Protein AF-D0EJ86-F1 (afdb_monomer)

Secondary structure (DSSP, 8-state):
--TT---EEEEEETTEEEEEEE-TT-TTTTT---HHHHTGGGTT--TT---S-EEEEETTEE-TTSEEEE--HHHHHHHHHHHHHHHHHHH-GGG------TTS-TTT-

InterPro domains:
  IPR006656 Molybdopterin oxidoreductase [PF00384] (49-105)
  IPR006963 Molybdopterin oxidoreductase, 4Fe-4S domain [PF04879] (1-46)
  IPR006963 Molybdopterin oxidoreductase, 4Fe-4S domain [PS51669] (1-48)

Foldseek 3Di:
DDPLPFAKDFDDDPNAGPFIWGDCPGPSANTDDDPVRRCPRCPCPPPPPDDADWAFDDPRDGDPPGDTDGDHPVVVVVVVVVVVVVCCVPPNDVSDDDDDDPPDDPVVD

Structure (mmCIF, N/CA/C/O backbone):
data_AF-D0EJ86-F1
#
_entry.id   AF-D0EJ86-F1
#
loop_
_atom_site.group_PDB
_atom_site.id
_atom_site.type_symbol
_atom_site.label_atom_id
_atom_site.label_alt_id
_atom_site.label_comp_id
_atom_site.label_asym_id
_atom_site.label_entity_id
_atom_site.label_seq_id
_atom_site.pdbx_PDB_ins_code
_atom_site.Cartn_x
_atom_site.Cartn_y
_atom_site.Cartn_z
_atom_site.occupancy
_atom_site.B_iso_or_equiv
_atom_site.auth_seq_id
_atom_site.auth_comp_id
_atom_site.auth_asym_id
_atom_site.auth_atom_id
_atom_site.pdbx_PDB_model_num
ATOM 1 N N . PHE A 1 1 ? 10.754 4.914 -5.410 1.00 95.06 1 PHE A N 1
ATOM 2 C CA . PHE A 1 1 ? 11.046 5.403 -6.780 1.00 95.06 1 PHE A CA 1
ATOM 3 C C . PHE A 1 1 ? 11.041 6.924 -6.751 1.00 95.06 1 PHE A C 1
ATOM 5 O O . PHE A 1 1 ? 11.354 7.445 -5.690 1.00 95.06 1 PHE A O 1
ATOM 12 N N . CYS A 1 2 ? 10.801 7.650 -7.840 1.00 98.00 2 CYS A N 1
ATOM 13 C CA . CYS A 1 2 ? 10.853 9.116 -7.821 1.00 98.00 2 CYS A CA 1
ATOM 14 C C . CYS A 1 2 ? 9.770 9.732 -8.709 1.00 98.00 2 CYS A C 1
ATOM 16 O O . CYS A 1 2 ? 9.177 9.037 -9.530 1.00 98.00 2 CYS A O 1
ATOM 18 N N . GLY A 1 3 ? 9.558 11.042 -8.559 1.00 98.31 3 GLY A N 1
ATOM 19 C CA . GLY A 1 3 ? 8.577 11.821 -9.323 1.00 98.31 3 GLY A CA 1
ATOM 20 C C . GLY A 1 3 ? 8.932 12.064 -10.793 1.00 98.31 3 GLY A C 1
ATOM 21 O O . GLY A 1 3 ? 8.231 12.810 -11.455 1.00 98.31 3 GLY A O 1
ATOM 22 N N . THR A 1 4 ? 10.005 11.456 -11.314 1.00 98.56 4 THR A N 1
ATOM 23 C CA . THR A 1 4 ? 10.361 11.549 -12.741 1.00 98.56 4 THR A CA 1
ATOM 24 C C . THR A 1 4 ? 9.296 10.912 -13.632 1.00 98.56 4 THR A C 1
ATOM 26 O O . THR A 1 4 ? 9.065 11.402 -14.726 1.00 98.56 4 THR A O 1
ATOM 29 N N . GLY A 1 5 ? 8.650 9.833 -13.171 1.00 98.31 5 GLY A N 1
ATOM 30 C CA . GLY A 1 5 ? 7.576 9.184 -13.929 1.00 98.31 5 GLY A CA 1
ATOM 31 C C . GLY A 1 5 ? 8.055 8.391 -15.149 1.00 98.31 5 GLY A C 1
ATOM 32 O O . GLY A 1 5 ? 7.427 8.458 -16.199 1.00 98.31 5 GLY A O 1
ATOM 33 N N . CYS A 1 6 ? 9.164 7.648 -15.037 1.00 98.69 6 CYS A N 1
ATOM 34 C CA . CYS A 1 6 ? 9.616 6.756 -16.110 1.00 98.69 6 CYS A CA 1
ATOM 35 C C . CYS A 1 6 ? 8.519 5.744 -16.481 1.00 98.69 6 CYS A C 1
ATOM 37 O O . CYS A 1 6 ? 8.017 5.037 -15.604 1.00 98.69 6 CYS A O 1
ATOM 39 N N . GLY A 1 7 ? 8.205 5.631 -17.772 1.00 98.69 7 GLY A N 1
ATOM 40 C CA . GLY A 1 7 ? 7.325 4.585 -18.284 1.00 98.69 7 GLY A CA 1
ATOM 41 C C . GLY A 1 7 ? 8.016 3.223 -18.248 1.00 98.69 7 GLY A C 1
ATOM 42 O O . GLY A 1 7 ? 9.221 3.108 -18.511 1.00 98.69 7 GLY A O 1
ATOM 43 N N . VAL A 1 8 ? 7.259 2.182 -17.900 1.00 98.62 8 VAL A N 1
ATOM 44 C CA . VAL A 1 8 ? 7.766 0.814 -17.746 1.00 98.62 8 VAL A CA 1
ATOM 45 C C . VAL A 1 8 ? 6.824 -0.203 -18.376 1.00 98.62 8 VAL A C 1
ATOM 47 O O . VAL A 1 8 ? 5.607 -0.117 -18.239 1.00 98.62 8 VAL A O 1
ATOM 50 N N . MET A 1 9 ? 7.412 -1.213 -19.007 1.00 98.50 9 MET A N 1
ATOM 51 C CA . MET A 1 9 ? 6.718 -2.415 -19.452 1.00 98.50 9 MET A CA 1
ATOM 52 C C . MET A 1 9 ? 6.795 -3.465 -18.346 1.00 98.50 9 MET A C 1
ATOM 54 O O . MET A 1 9 ? 7.883 -3.759 -17.838 1.00 98.50 9 MET A O 1
ATOM 58 N N . VAL A 1 10 ? 5.649 -4.042 -17.981 1.00 98.62 10 VAL A N 1
ATOM 59 C CA . VAL A 1 10 ? 5.536 -5.027 -16.897 1.00 98.62 10 VAL A CA 1
ATOM 60 C C . VAL A 1 10 ? 5.175 -6.390 -17.479 1.00 98.62 10 VAL A C 1
ATOM 62 O O . VAL A 1 10 ? 4.098 -6.575 -18.037 1.00 98.62 10 VAL A O 1
ATOM 65 N N . GLY A 1 11 ? 6.091 -7.351 -17.355 1.00 98.50 11 GLY A N 1
ATOM 66 C CA . GLY A 1 11 ? 5.898 -8.723 -17.811 1.00 98.50 11 GLY A CA 1
ATOM 67 C C . GLY A 1 11 ? 5.268 -9.579 -16.720 1.00 98.50 11 GLY A C 1
ATOM 68 O O . GLY A 1 11 ? 5.876 -9.781 -15.665 1.00 98.50 11 GLY A O 1
ATOM 69 N N . VAL A 1 12 ? 4.074 -10.105 -16.989 1.00 98.62 12 VAL A N 1
ATOM 70 C CA . VAL A 1 12 ? 3.323 -10.954 -16.058 1.00 98.62 12 VAL A CA 1
ATOM 71 C C . VAL A 1 12 ? 3.228 -12.374 -16.598 1.00 98.62 12 VAL A C 1
ATOM 73 O O . VAL A 1 12 ? 2.884 -12.585 -17.759 1.00 98.62 12 VAL A O 1
ATOM 76 N N . LYS A 1 13 ? 3.499 -13.354 -15.738 1.00 98.44 13 LYS A N 1
ATOM 77 C CA . LYS A 1 13 ? 3.275 -14.775 -16.006 1.00 98.44 13 LYS A CA 1
ATOM 78 C C . LYS A 1 13 ? 2.696 -15.417 -14.752 1.00 98.44 13 LYS A C 1
ATOM 80 O O . LYS A 1 13 ? 3.190 -15.159 -13.662 1.00 98.44 13 LYS A O 1
ATOM 85 N N . GLU A 1 14 ? 1.638 -16.215 -14.908 1.00 97.88 14 GLU A N 1
ATOM 86 C CA . GLU A 1 14 ? 1.007 -16.956 -13.797 1.00 97.88 14 GLU A CA 1
ATOM 87 C C . GLU A 1 14 ? 0.636 -16.052 -12.601 1.00 97.88 14 GLU A C 1
ATOM 89 O O . GLU A 1 14 ? 0.820 -16.399 -11.438 1.00 97.88 14 GLU A O 1
ATOM 94 N N . GLY A 1 15 ? 0.140 -14.842 -12.890 1.00 97.50 15 GLY A N 1
ATOM 95 C CA . GLY A 1 15 ? -0.253 -13.867 -11.866 1.00 97.50 15 GLY A CA 1
ATOM 96 C C . GLY A 1 15 ? 0.913 -13.192 -11.131 1.00 97.50 15 GLY A C 1
ATOM 97 O O . GLY A 1 15 ? 0.679 -12.451 -10.179 1.00 97.50 15 GLY A O 1
ATOM 98 N N . GLN A 1 16 ? 2.160 -13.409 -11.560 1.00 98.12 16 GLN A N 1
ATOM 99 C CA . GLN A 1 16 ? 3.348 -12.791 -10.973 1.00 98.12 16 GLN A CA 1
ATOM 100 C C . GLN A 1 16 ? 4.071 -11.882 -11.963 1.00 98.12 16 GLN A C 1
ATOM 102 O O . GLN A 1 16 ? 4.185 -12.185 -13.151 1.00 98.12 16 GLN A O 1
ATOM 107 N N . VAL A 1 17 ? 4.603 -10.772 -11.457 1.00 98.50 17 VAL A N 1
ATOM 108 C CA . VAL A 1 17 ? 5.516 -9.904 -12.196 1.00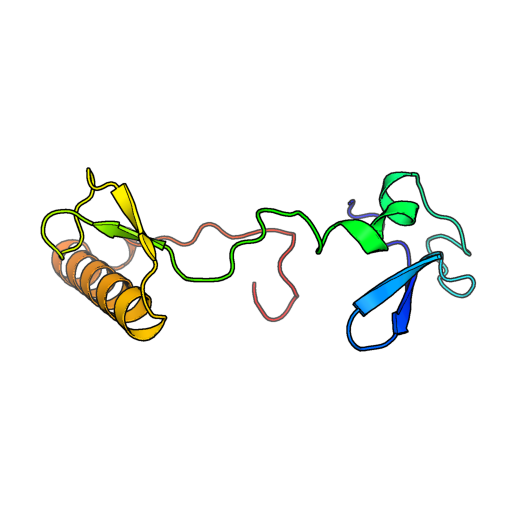 98.50 17 VAL A CA 1
ATOM 109 C C . VAL A 1 17 ? 6.879 -10.580 -12.227 1.00 98.50 17 VAL A C 1
ATOM 111 O O . VAL A 1 17 ? 7.597 -10.602 -11.231 1.00 98.50 17 VAL A O 1
ATOM 114 N N . VAL A 1 18 ? 7.240 -11.123 -13.385 1.00 98.12 18 VAL A N 1
ATOM 115 C CA . VAL A 1 18 ? 8.503 -11.853 -13.576 1.00 98.12 18 VAL A CA 1
ATOM 116 C C . VAL A 1 18 ? 9.594 -10.977 -14.190 1.00 98.12 18 VAL A C 1
ATOM 118 O O . VAL A 1 18 ? 10.777 -11.274 -14.043 1.00 98.12 18 VAL A O 1
ATOM 121 N N . ALA A 1 19 ? 9.220 -9.878 -14.851 1.00 98.06 19 ALA A N 1
ATOM 122 C CA . ALA A 1 19 ? 10.161 -8.966 -15.490 1.00 98.06 19 ALA A CA 1
ATOM 123 C C . ALA A 1 19 ? 9.620 -7.536 -15.567 1.00 98.06 19 ALA A C 1
ATOM 125 O O . ALA A 1 19 ? 8.413 -7.307 -15.647 1.00 98.06 19 ALA A O 1
ATOM 126 N N . THR A 1 20 ? 10.540 -6.574 -15.605 1.00 98.44 20 THR A N 1
ATOM 127 C CA . THR A 1 20 ? 10.250 -5.167 -15.891 1.00 98.44 20 THR A CA 1
ATOM 128 C C . THR A 1 20 ? 11.328 -4.593 -16.793 1.00 98.44 20 THR A C 1
ATOM 130 O O . THR A 1 20 ? 12.512 -4.850 -16.577 1.00 98.44 20 THR A O 1
ATOM 133 N N . HIS A 1 21 ? 10.928 -3.787 -17.767 1.00 98.06 21 HIS A N 1
ATOM 134 C CA . HIS A 1 21 ? 11.830 -3.092 -18.682 1.00 98.06 21 HIS A CA 1
ATOM 135 C C . HIS A 1 21 ? 11.395 -1.629 -18.820 1.00 98.06 21 HIS A C 1
ATOM 137 O O . HIS A 1 21 ? 10.221 -1.319 -18.618 1.00 98.06 21 HIS A O 1
ATOM 143 N N . GLY A 1 22 ? 12.320 -0.717 -19.132 1.00 98.44 22 GLY A N 1
ATOM 144 C CA . GLY A 1 22 ? 11.939 0.662 -19.450 1.00 98.44 22 GLY A CA 1
ATOM 145 C C . GLY A 1 22 ? 11.109 0.689 -20.733 1.00 98.44 22 GLY A C 1
ATOM 146 O O . GLY A 1 22 ? 11.437 0.009 -21.702 1.00 98.44 22 GLY A O 1
ATOM 147 N N . ASP A 1 23 ? 10.010 1.428 -20.759 1.00 98.62 23 ASP A N 1
ATOM 148 C CA . ASP A 1 23 ? 9.209 1.521 -21.977 1.00 98.62 23 ASP A CA 1
ATOM 149 C C . ASP A 1 23 ? 9.958 2.337 -23.043 1.00 98.62 23 ASP A C 1
ATOM 151 O O . ASP A 1 23 ? 10.322 3.492 -22.815 1.00 98.62 23 ASP A O 1
ATOM 155 N N . MET A 1 24 ? 10.213 1.722 -24.202 1.00 97.94 24 MET A N 1
ATOM 156 C CA . MET A 1 24 ? 10.892 2.365 -25.332 1.00 97.94 24 MET A CA 1
ATOM 157 C C . MET A 1 24 ? 10.053 3.485 -25.956 1.00 97.94 24 MET A C 1
ATOM 159 O O . MET A 1 24 ? 10.622 4.394 -26.555 1.00 97.94 24 MET A O 1
ATOM 163 N N . GLN A 1 25 ? 8.726 3.431 -25.813 1.00 98.38 25 GLN A N 1
ATOM 164 C CA . GLN A 1 25 ? 7.803 4.440 -26.336 1.00 98.38 25 GLN A CA 1
ATOM 165 C C . GLN A 1 25 ? 7.561 5.588 -25.350 1.00 98.38 25 GLN A C 1
ATOM 167 O O . GLN A 1 25 ? 7.050 6.635 -25.746 1.00 98.38 25 GLN A O 1
ATOM 172 N N . ALA A 1 26 ? 7.940 5.431 -24.078 1.00 98.50 26 ALA A N 1
ATOM 173 C CA . ALA A 1 26 ? 7.754 6.477 -23.084 1.00 98.50 26 ALA A CA 1
ATOM 174 C C . ALA A 1 26 ? 8.717 7.647 -23.326 1.00 98.50 26 ALA A C 1
ATOM 176 O O . ALA A 1 26 ? 9.937 7.501 -23.243 1.00 98.50 26 ALA A O 1
ATOM 177 N N . GLU A 1 27 ? 8.164 8.836 -23.566 1.00 98.44 27 GLU A N 1
ATOM 178 C CA . GLU A 1 27 ? 8.943 10.040 -23.881 1.00 98.44 27 GLU A CA 1
ATOM 179 C C . GLU A 1 27 ? 9.908 10.440 -22.754 1.00 98.44 27 GLU A C 1
ATOM 181 O O . GLU A 1 27 ? 11.026 10.885 -23.024 1.00 98.44 27 GLU A O 1
ATOM 186 N N . VAL A 1 28 ? 9.494 10.223 -21.500 1.00 98.62 28 VAL A N 1
ATOM 187 C CA . VAL A 1 28 ? 10.232 10.604 -20.286 1.00 98.62 28 VAL A CA 1
ATOM 188 C C . VAL A 1 28 ? 11.610 9.950 -20.211 1.00 98.62 28 VAL A C 1
ATOM 190 O O . VAL A 1 28 ? 12.594 10.603 -19.868 1.00 98.62 28 VAL A O 1
ATOM 193 N N . ASN A 1 29 ? 11.687 8.649 -20.483 1.0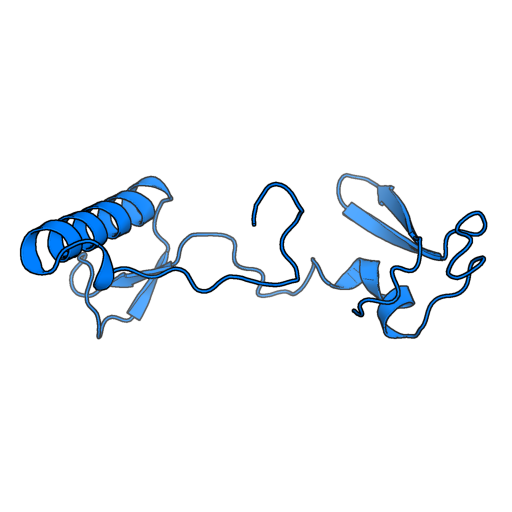0 98.44 29 ASN A N 1
ATOM 194 C CA . ASN A 1 29 ? 12.882 7.846 -20.227 1.00 98.44 29 ASN A CA 1
ATOM 195 C C . ASN A 1 29 ? 13.399 7.090 -21.451 1.00 98.44 29 ASN A C 1
ATOM 197 O O . ASN A 1 29 ? 14.515 6.574 -21.393 1.00 98.44 29 ASN A O 1
ATOM 201 N N . ARG A 1 30 ? 12.626 7.030 -22.544 1.00 98.00 30 ARG A N 1
ATOM 202 C CA . ARG A 1 30 ? 13.019 6.465 -23.845 1.00 98.00 30 ARG A CA 1
ATOM 203 C C . ARG A 1 30 ? 13.692 5.092 -23.718 1.00 98.00 30 ARG A C 1
ATOM 205 O O . ARG A 1 30 ? 14.760 4.854 -24.274 1.00 98.00 30 ARG A O 1
ATOM 212 N N . GLY A 1 31 ? 13.095 4.203 -22.923 1.00 98.12 31 GLY A N 1
ATOM 213 C CA . GLY A 1 31 ? 13.582 2.841 -22.681 1.00 98.12 31 GLY A CA 1
ATOM 214 C C . GLY A 1 31 ? 14.568 2.672 -21.522 1.00 98.12 31 GLY A C 1
ATOM 215 O O . GLY A 1 31 ? 14.833 1.540 -21.120 1.00 98.12 31 GLY A O 1
ATOM 216 N N . LEU A 1 32 ? 15.088 3.750 -20.931 1.00 98.50 32 LEU A N 1
ATOM 217 C CA . LEU A 1 32 ? 16.059 3.655 -19.839 1.00 98.50 32 LEU A CA 1
ATOM 218 C C . LEU A 1 32 ? 15.393 3.543 -18.467 1.00 98.50 32 LEU A C 1
ATOM 220 O O . LEU A 1 32 ? 14.341 4.119 -18.197 1.00 98.50 32 LEU A O 1
ATOM 224 N N . ASN A 1 33 ? 16.066 2.844 -17.557 1.00 98.69 33 ASN A N 1
ATOM 225 C CA . ASN A 1 33 ? 15.746 2.824 -16.136 1.00 98.69 33 ASN A CA 1
ATOM 226 C C . ASN A 1 33 ? 17.017 3.025 -15.302 1.00 98.69 33 ASN A C 1
ATOM 228 O O . ASN A 1 33 ? 18.130 2.764 -15.751 1.00 98.69 33 ASN A O 1
ATOM 232 N N . CYS A 1 34 ? 16.852 3.484 -14.060 1.00 98.50 34 CYS A N 1
ATOM 233 C CA . CYS A 1 34 ? 17.929 3.450 -13.067 1.00 98.50 34 CYS A CA 1
ATOM 234 C C . CYS A 1 34 ? 17.926 2.111 -12.311 1.00 98.50 34 CYS A C 1
ATOM 236 O O . CYS A 1 34 ? 16.992 1.320 -12.445 1.00 98.50 34 CYS A O 1
ATOM 238 N N . ILE A 1 35 ? 18.919 1.884 -11.442 1.00 98.50 35 ILE A N 1
ATOM 239 C CA . ILE A 1 35 ? 19.043 0.637 -10.666 1.00 98.50 35 ILE A CA 1
ATOM 240 C C . ILE A 1 35 ? 17.765 0.263 -9.904 1.00 98.50 35 ILE A C 1
ATOM 242 O O . ILE A 1 35 ? 17.367 -0.895 -9.893 1.00 98.50 35 ILE A O 1
ATOM 246 N N . LYS A 1 36 ? 17.062 1.254 -9.339 1.00 98.56 36 LYS A N 1
ATOM 247 C CA . LYS A 1 36 ? 15.779 1.027 -8.662 1.00 98.56 36 LYS A CA 1
ATOM 248 C C . LYS A 1 36 ? 14.744 0.476 -9.651 1.00 98.56 36 LYS A C 1
ATOM 250 O O . LYS A 1 36 ? 14.074 -0.499 -9.339 1.00 98.56 36 LYS A O 1
ATOM 255 N N . GLY A 1 37 ? 14.645 1.094 -10.837 1.00 98.38 37 GLY A N 1
ATOM 256 C CA . GLY A 1 37 ? 13.725 0.741 -11.934 1.00 98.38 37 GLY A CA 1
ATOM 257 C C . GLY A 1 37 ? 13.874 -0.705 -12.384 1.00 98.38 37 GLY A C 1
ATOM 258 O O . GLY A 1 37 ? 12.892 -1.432 -12.473 1.00 98.38 37 GLY A O 1
ATOM 259 N N . TYR A 1 38 ? 15.115 -1.143 -12.586 1.00 98.38 38 TYR A N 1
ATOM 260 C CA . TYR A 1 38 ? 15.401 -2.507 -13.030 1.00 98.38 38 TYR A CA 1
ATOM 261 C C . TYR A 1 38 ? 15.016 -3.593 -12.016 1.00 98.38 38 TYR A C 1
ATOM 263 O O . TYR A 1 38 ? 14.819 -4.738 -12.409 1.00 98.38 38 TYR A O 1
ATOM 271 N N . PHE A 1 39 ? 14.861 -3.250 -10.733 1.00 98.44 39 PHE A N 1
ATOM 272 C CA . PHE A 1 39 ? 14.437 -4.186 -9.686 1.00 98.44 39 PHE A CA 1
ATOM 273 C C . PHE A 1 39 ? 12.960 -4.049 -9.282 1.00 98.44 39 PHE A C 1
ATOM 275 O O . PHE A 1 39 ? 12.556 -4.612 -8.262 1.00 98.44 39 PHE A O 1
ATOM 282 N N . LEU A 1 40 ? 12.133 -3.360 -10.081 1.00 98.56 40 LEU A N 1
ATOM 283 C CA . LEU A 1 40 ? 10.687 -3.249 -9.843 1.00 98.56 40 LEU A CA 1
ATOM 284 C C . LEU A 1 40 ? 10.008 -4.614 -9.665 1.00 98.56 40 LEU A C 1
ATOM 286 O O . LEU A 1 40 ? 9.157 -4.751 -8.790 1.00 98.56 40 LEU A O 1
ATOM 290 N N . SER A 1 41 ? 10.424 -5.643 -10.410 1.00 98.38 41 SER A N 1
ATOM 291 C CA . SER A 1 41 ? 9.855 -6.995 -10.306 1.00 98.38 41 SER A CA 1
ATOM 292 C C . SER A 1 41 ? 10.015 -7.660 -8.934 1.00 98.38 41 SER A C 1
ATOM 294 O O . SER A 1 41 ? 9.388 -8.681 -8.690 1.00 98.38 41 SER A O 1
ATOM 296 N N . LYS A 1 42 ? 10.821 -7.110 -8.015 1.00 98.44 42 LYS A N 1
ATOM 297 C CA . LYS A 1 42 ? 11.087 -7.717 -6.698 1.00 98.44 42 LYS A CA 1
ATOM 298 C C . LYS A 1 42 ? 10.313 -7.086 -5.543 1.00 98.44 42 LYS A C 1
ATOM 300 O O . LYS A 1 42 ? 10.138 -7.730 -4.514 1.00 98.44 42 LYS A O 1
ATOM 305 N N . ILE A 1 43 ? 9.842 -5.845 -5.684 1.00 98.44 43 ILE A N 1
ATOM 306 C CA . ILE A 1 43 ? 9.382 -5.034 -4.538 1.00 98.44 43 ILE A CA 1
ATOM 307 C C . ILE A 1 43 ? 8.122 -5.583 -3.852 1.00 98.44 43 ILE A C 1
ATOM 309 O O . ILE A 1 43 ? 7.851 -5.251 -2.704 1.00 98.44 43 ILE A O 1
ATOM 313 N N . MET A 1 44 ? 7.345 -6.420 -4.544 1.00 98.25 44 MET A N 1
ATOM 314 C CA . MET A 1 44 ? 6.122 -7.013 -4.000 1.00 98.25 44 MET A CA 1
ATOM 315 C C . MET A 1 44 ? 6.358 -8.345 -3.279 1.00 98.25 44 MET A C 1
ATOM 317 O O . MET A 1 44 ? 5.449 -8.814 -2.599 1.00 98.25 44 MET A O 1
ATOM 321 N N . TYR A 1 45 ? 7.548 -8.938 -3.404 1.00 98.12 45 TYR A N 1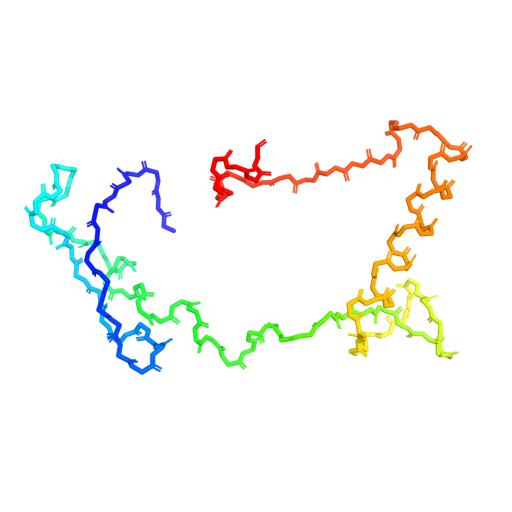
ATOM 322 C CA . TYR A 1 45 ? 7.821 -10.330 -3.029 1.00 98.12 45 TYR A CA 1
ATOM 323 C C . TYR A 1 45 ? 8.779 -10.471 -1.838 1.00 98.12 45 TYR A C 1
ATOM 325 O O . TYR A 1 45 ? 9.457 -11.488 -1.702 1.00 98.12 45 TYR A O 1
ATOM 333 N N . GLY A 1 46 ? 8.840 -9.460 -0.966 1.00 98.25 46 GLY A N 1
ATOM 334 C CA . GLY A 1 46 ? 9.494 -9.590 0.339 1.00 98.25 46 GLY A CA 1
ATOM 335 C C . GLY A 1 46 ? 8.868 -10.722 1.164 1.00 98.25 46 GLY A C 1
ATOM 336 O O . GLY A 1 46 ? 7.652 -10.926 1.125 1.00 98.25 46 GLY A O 1
ATOM 337 N N . ALA A 1 47 ? 9.699 -11.473 1.892 1.00 98.19 47 ALA A N 1
ATOM 338 C CA . ALA A 1 47 ? 9.273 -12.661 2.642 1.00 98.19 47 ALA A CA 1
ATOM 339 C C . ALA A 1 47 ? 8.263 -12.348 3.764 1.00 98.19 47 ALA A C 1
ATOM 341 O O . ALA A 1 47 ? 7.465 -13.201 4.146 1.00 98.19 47 ALA A O 1
ATOM 342 N N . ASP A 1 48 ? 8.282 -11.116 4.255 1.00 98.00 48 ASP A N 1
ATOM 343 C CA . ASP A 1 48 ? 7.522 -10.577 5.379 1.00 98.00 48 ASP A CA 1
ATOM 344 C C . ASP A 1 48 ? 6.330 -9.707 4.949 1.00 98.00 48 ASP A C 1
ATOM 346 O O . ASP A 1 48 ? 5.770 -8.969 5.761 1.00 98.00 48 ASP A O 1
ATOM 350 N N . ARG A 1 49 ? 5.902 -9.793 3.679 1.00 98.31 49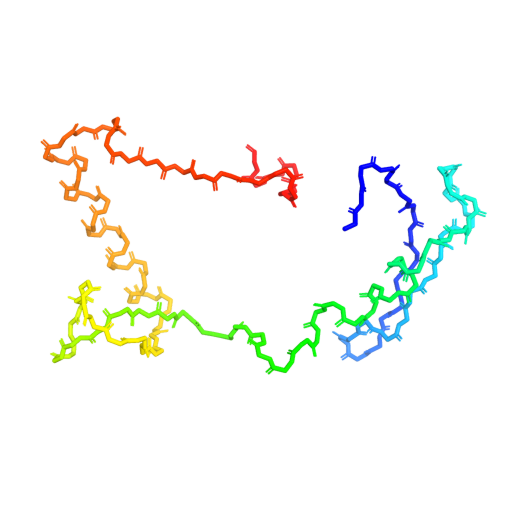 ARG A N 1
ATOM 351 C CA . ARG A 1 49 ? 4.701 -9.094 3.200 1.00 98.31 49 ARG A CA 1
ATOM 352 C C . ARG A 1 49 ? 3.520 -9.395 4.125 1.00 98.31 49 ARG A C 1
ATOM 354 O O . ARG A 1 49 ? 3.158 -10.557 4.304 1.00 98.31 49 ARG A O 1
ATOM 361 N N . LEU A 1 50 ? 2.890 -8.349 4.657 1.00 98.25 50 LEU A N 1
ATOM 362 C CA . LEU A 1 50 ? 1.692 -8.475 5.486 1.00 98.25 50 LEU A CA 1
ATOM 363 C C . LEU A 1 50 ? 0.561 -9.135 4.682 1.00 98.25 50 LEU A C 1
ATOM 365 O O . LEU A 1 50 ? 0.247 -8.703 3.573 1.00 98.25 50 LEU A O 1
ATOM 369 N N . LYS A 1 51 ? -0.035 -10.196 5.241 1.00 97.81 51 LYS A N 1
ATOM 370 C CA . LYS A 1 51 ? -1.104 -10.988 4.595 1.00 97.81 51 LYS A CA 1
ATOM 371 C C . LYS A 1 51 ? -2.443 -10.930 5.325 1.00 97.81 51 LYS A C 1
ATOM 373 O O . LYS A 1 51 ? -3.449 -11.338 4.762 1.00 97.81 51 LYS A O 1
ATOM 378 N N . THR A 1 52 ? -2.450 -10.453 6.566 1.00 98.19 52 THR A N 1
ATOM 379 C CA . THR A 1 52 ? -3.635 -10.396 7.424 1.00 98.19 52 THR A CA 1
ATOM 380 C C . THR A 1 52 ? -3.589 -9.126 8.271 1.00 98.19 52 THR A C 1
ATOM 382 O O . THR A 1 52 ? -2.485 -8.667 8.591 1.00 98.19 52 THR A O 1
ATOM 385 N N . PRO A 1 53 ? -4.743 -8.551 8.643 1.00 98.62 53 PRO A N 1
ATOM 386 C CA . PRO A 1 53 ? -4.798 -7.510 9.659 1.00 98.62 53 PRO A CA 1
ATOM 387 C C . PRO A 1 53 ? -4.145 -7.976 10.965 1.00 98.62 53 PRO A C 1
ATOM 389 O O . PRO A 1 53 ? -4.308 -9.128 11.371 1.00 98.62 53 PRO A O 1
ATOM 392 N N . LEU A 1 54 ? -3.410 -7.075 11.615 1.00 98.56 54 LEU A N 1
ATOM 393 C CA . LEU A 1 54 ? -2.779 -7.309 12.911 1.00 98.56 54 LEU A CA 1
ATOM 394 C C . LEU A 1 54 ? -3.348 -6.318 13.924 1.00 98.56 54 LEU A C 1
ATOM 396 O O . LEU A 1 54 ? -3.276 -5.105 13.716 1.00 98.56 54 LEU A O 1
ATOM 400 N N . LEU A 1 55 ? -3.878 -6.827 15.032 1.00 98.62 55 LEU A N 1
ATOM 401 C CA . LEU A 1 55 ? -4.444 -6.029 16.115 1.00 98.62 55 LEU A CA 1
ATOM 402 C C . LEU A 1 55 ? -3.648 -6.271 17.395 1.00 98.62 55 LEU A C 1
ATOM 404 O O . LEU A 1 55 ? -3.265 -7.400 17.684 1.00 98.62 55 LEU A O 1
ATOM 408 N N . ARG A 1 56 ? -3.400 -5.218 18.181 1.00 98.62 56 ARG A N 1
ATOM 409 C CA . ARG A 1 56 ? -2.804 -5.393 19.511 1.00 98.62 56 ARG A CA 1
ATOM 410 C C . ARG A 1 56 ? -3.844 -5.946 20.472 1.00 98.62 56 ARG A C 1
ATOM 412 O O . ARG A 1 56 ? -4.850 -5.273 20.717 1.00 98.62 56 ARG A O 1
ATOM 419 N N . LYS A 1 57 ? -3.597 -7.134 21.019 1.00 98.12 57 LYS A N 1
ATOM 420 C CA . LYS A 1 57 ? -4.532 -7.825 21.908 1.00 98.12 57 LYS A CA 1
ATOM 421 C C . LYS A 1 57 ? -3.881 -8.230 23.228 1.00 98.12 57 LYS A C 1
ATOM 423 O O . LYS A 1 57 ? -2.673 -8.436 23.335 1.00 98.12 57 LYS A O 1
ATOM 428 N N . ARG A 1 58 ? -4.713 -8.281 24.266 1.00 97.81 58 ARG A N 1
ATOM 429 C CA . ARG A 1 58 ? -4.423 -8.905 25.560 1.00 97.81 58 ARG A CA 1
ATOM 430 C C . ARG A 1 58 ? -5.727 -9.490 26.082 1.00 97.81 58 ARG A C 1
ATOM 432 O O . ARG A 1 58 ? -6.748 -8.808 26.073 1.00 97.81 58 ARG A O 1
ATOM 439 N N . ASN A 1 59 ? -5.705 -10.743 26.533 1.00 95.69 59 ASN A N 1
ATOM 440 C CA . ASN A 1 59 ? -6.896 -11.451 27.025 1.00 95.69 59 ASN A CA 1
ATOM 441 C C . ASN A 1 59 ? -8.063 -11.461 26.013 1.00 95.69 59 ASN A C 1
ATOM 443 O O . ASN A 1 59 ? -9.222 -11.319 26.392 1.00 95.69 59 ASN A O 1
ATOM 447 N N . GLY A 1 60 ? -7.757 -11.591 24.716 1.00 94.06 60 GLY A N 1
ATOM 448 C CA . GLY A 1 60 ? -8.760 -11.699 23.651 1.00 94.06 60 GLY A CA 1
ATOM 449 C C . GLY A 1 60 ? -9.405 -10.383 23.201 1.00 94.06 60 GLY A C 1
ATOM 450 O O . GLY A 1 60 ? -10.172 -10.406 22.243 1.00 94.06 60 GLY A O 1
ATOM 451 N N . ALA A 1 61 ? -9.067 -9.245 23.814 1.00 95.50 61 AL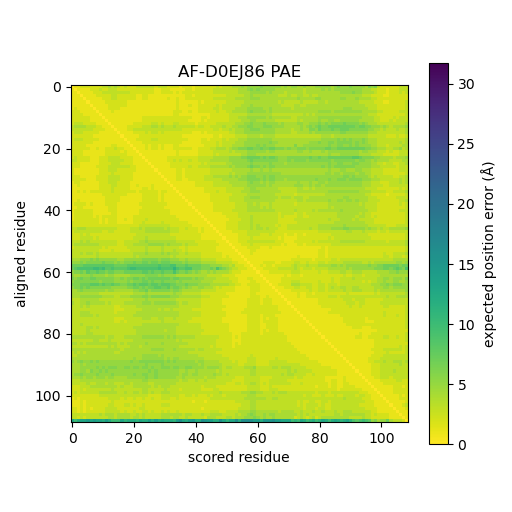A A N 1
ATOM 452 C CA . ALA A 1 61 ? -9.608 -7.930 23.469 1.00 95.50 61 ALA A CA 1
ATOM 453 C C . ALA A 1 61 ? -8.509 -6.953 23.027 1.00 95.50 61 ALA A C 1
ATOM 455 O O . ALA A 1 61 ? -7.330 -7.153 23.331 1.00 95.50 61 ALA A O 1
ATOM 456 N N . PHE A 1 62 ? -8.901 -5.882 22.328 1.00 97.56 62 PHE A N 1
ATOM 457 C CA . PHE A 1 62 ? -7.995 -4.790 21.974 1.00 97.56 62 PHE A CA 1
ATOM 458 C C . PHE A 1 62 ? -7.338 -4.201 23.229 1.00 97.56 62 PHE A C 1
ATOM 460 O O . PHE A 1 62 ? -8.018 -3.784 24.166 1.00 97.56 62 PHE A O 1
ATOM 467 N N . ALA A 1 63 ? -6.009 -4.127 23.224 1.00 97.56 63 ALA A N 1
ATOM 468 C CA . ALA A 1 63 ? -5.227 -3.537 24.301 1.00 97.56 63 ALA A CA 1
ATOM 469 C C . ALA A 1 63 ? -4.069 -2.735 23.712 1.00 97.56 63 ALA A C 1
ATOM 471 O O . ALA A 1 63 ? -3.296 -3.238 22.898 1.00 97.56 63 ALA A O 1
ATOM 472 N N . LYS A 1 64 ? -3.917 -1.473 24.126 1.00 96.75 64 LYS A N 1
ATOM 473 C CA . LYS A 1 64 ? -2.879 -0.589 23.568 1.00 96.75 64 LYS A CA 1
ATOM 474 C C . LYS A 1 64 ? -1.462 -1.105 23.841 1.00 96.75 64 LYS A C 1
ATOM 476 O O . LYS A 1 64 ? -0.571 -0.892 23.022 1.00 96.75 64 LYS A O 1
ATOM 481 N N . ASP A 1 65 ? -1.292 -1.784 24.966 1.00 97.00 65 ASP A N 1
ATOM 482 C CA . ASP A 1 65 ? -0.077 -2.432 25.453 1.00 97.00 65 ASP A CA 1
ATOM 483 C C . ASP A 1 65 ? -0.081 -3.958 25.220 1.00 97.00 65 ASP A C 1
ATOM 485 O O . ASP A 1 65 ? 0.679 -4.693 25.849 1.00 97.00 65 ASP A O 1
ATOM 489 N N . GLY A 1 66 ? -0.954 -4.442 24.333 1.00 97.62 66 GLY A N 1
ATOM 490 C CA . GLY A 1 66 ? -0.974 -5.825 23.867 1.00 97.62 66 GLY A CA 1
ATOM 491 C C . GLY A 1 66 ? 0.053 -6.118 22.770 1.00 97.62 66 GLY A C 1
ATOM 492 O O . GLY A 1 66 ? 0.658 -5.205 22.187 1.00 97.62 66 GLY A O 1
ATOM 493 N N . GLU A 1 67 ? 0.189 -7.404 22.459 1.00 98.19 67 GLU A N 1
ATOM 494 C CA . GLU A 1 67 ? 1.016 -7.921 21.364 1.00 98.19 67 GLU A CA 1
ATOM 495 C C . GLU A 1 67 ? 0.207 -8.017 20.070 1.00 98.19 67 GLU A C 1
ATOM 497 O O . GLU A 1 67 ? -1.023 -8.071 20.101 1.00 98.19 67 GLU A O 1
ATOM 502 N N . PHE A 1 68 ? 0.881 -8.000 18.918 1.00 98.44 68 PHE A N 1
ATOM 503 C CA . PHE A 1 68 ? 0.198 -8.149 17.635 1.00 98.44 68 PHE A CA 1
ATOM 504 C C . PHE A 1 68 ? -0.292 -9.580 17.434 1.00 98.44 68 PHE A C 1
ATOM 506 O O . PHE A 1 68 ? 0.498 -10.519 17.379 1.00 98.44 68 PHE A O 1
ATOM 513 N N . GLU A 1 69 ? -1.595 -9.710 17.228 1.00 98.25 69 GLU A N 1
ATOM 514 C CA . GLU A 1 69 ? -2.256 -10.958 16.882 1.00 98.25 69 GLU A CA 1
ATOM 515 C C . GLU A 1 69 ? -2.988 -10.801 15.537 1.00 98.25 69 GLU A C 1
ATOM 517 O O . GLU A 1 69 ? -3.522 -9.723 15.246 1.00 98.25 69 GLU A O 1
ATOM 522 N N . PRO A 1 70 ? -3.006 -11.843 14.686 1.00 98.25 70 PRO A N 1
ATOM 523 C CA . PRO A 1 70 ? -3.763 -11.823 13.442 1.00 98.25 70 PRO A CA 1
ATOM 524 C C . PRO A 1 70 ? -5.270 -11.825 13.721 1.00 98.25 70 PRO A C 1
ATOM 526 O O . PRO A 1 70 ? -5.755 -12.615 14.528 1.00 98.25 70 PRO A O 1
ATOM 529 N N . VAL A 1 71 ? -6.010 -10.965 13.022 1.00 98.50 71 VAL A N 1
ATOM 530 C CA . VAL A 1 71 ? -7.477 -10.865 13.119 1.00 98.50 71 VAL A CA 1
ATOM 531 C C . VAL A 1 71 ? -8.120 -10.836 11.733 1.00 98.50 71 VAL A C 1
ATOM 533 O O . VAL A 1 71 ? -7.436 -10.643 10.724 1.00 98.50 71 VAL A O 1
ATOM 536 N N . SER A 1 72 ? -9.439 -11.039 11.673 1.00 98.44 72 SER A N 1
ATOM 537 C CA . SER A 1 72 ? -10.201 -10.878 10.432 1.00 98.44 72 SER A CA 1
ATOM 538 C C . SER A 1 72 ? -10.322 -9.401 10.038 1.00 98.44 72 SER A C 1
ATOM 540 O O . SER A 1 72 ? -10.103 -8.494 10.843 1.00 98.44 72 SER A O 1
ATOM 542 N N . TRP A 1 73 ? -10.697 -9.152 8.782 1.00 98.62 73 TRP A N 1
ATOM 543 C CA . TRP A 1 73 ? -11.031 -7.799 8.332 1.00 98.62 73 TRP A CA 1
ATOM 544 C C . TRP A 1 73 ? -12.231 -7.213 9.080 1.00 98.62 73 TRP A C 1
ATOM 546 O O . TRP A 1 73 ? -12.186 -6.037 9.429 1.00 98.62 73 TRP A O 1
ATOM 556 N N . ASP A 1 74 ? -13.249 -8.026 9.377 1.00 98.69 74 ASP A N 1
ATOM 557 C CA . ASP A 1 74 ? -14.434 -7.582 10.121 1.00 98.69 74 ASP A CA 1
ATOM 558 C C . ASP A 1 74 ? -14.056 -7.111 11.532 1.00 98.69 74 ASP A C 1
ATOM 560 O O . ASP A 1 74 ? -14.377 -5.987 11.902 1.00 98.69 74 ASP A O 1
ATOM 564 N N . GLU A 1 75 ? -13.262 -7.892 12.277 1.00 98.31 75 GLU A N 1
ATOM 565 C CA . GLU A 1 75 ? -12.806 -7.498 13.620 1.00 98.31 75 GLU A CA 1
ATOM 566 C C . GLU A 1 75 ? -11.936 -6.230 13.573 1.00 98.31 75 GLU A C 1
ATOM 568 O O . GLU A 1 75 ? -12.075 -5.337 14.412 1.00 98.31 75 GLU A O 1
ATOM 573 N N . ALA A 1 76 ? -11.051 -6.116 12.575 1.00 98.56 76 ALA A N 1
ATOM 574 C CA . ALA A 1 76 ? -10.226 -4.925 12.401 1.00 98.56 76 ALA A CA 1
ATOM 575 C C . ALA A 1 76 ? -11.086 -3.669 12.173 1.00 98.56 76 ALA A C 1
ATOM 577 O O . ALA A 1 76 ? -10.857 -2.638 12.813 1.00 98.56 76 ALA A O 1
ATOM 578 N N . PHE A 1 77 ? -12.092 -3.755 11.297 1.00 98.75 77 PHE A N 1
ATOM 579 C CA . PHE A 1 77 ? -12.995 -2.640 11.026 1.00 98.75 77 PHE A CA 1
ATOM 580 C C . PHE A 1 77 ? -13.949 -2.344 12.184 1.00 98.75 77 PHE A C 1
ATOM 582 O O . PHE A 1 77 ? -14.204 -1.165 12.440 1.00 98.75 77 PHE A O 1
ATOM 589 N N . ASP A 1 78 ? -14.416 -3.352 12.919 1.00 98.56 78 ASP A N 1
ATOM 590 C CA . ASP A 1 78 ? -15.256 -3.169 14.105 1.00 98.56 78 ASP A CA 1
ATOM 591 C C . ASP A 1 78 ? -14.533 -2.322 15.158 1.00 98.56 78 ASP A C 1
ATOM 593 O O . ASP A 1 78 ? -15.062 -1.302 15.612 1.00 98.56 78 ASP A O 1
ATOM 597 N N . VAL A 1 79 ? -13.278 -2.661 15.471 1.00 98.38 79 VAL A N 1
ATOM 598 C CA . VAL A 1 79 ? -12.467 -1.899 16.434 1.00 98.38 79 VAL A CA 1
ATOM 599 C C . VAL A 1 79 ? -12.157 -0.493 15.912 1.00 98.38 79 VAL A C 1
ATOM 601 O O . VAL A 1 79 ? -12.245 0.479 16.667 1.00 98.38 79 VAL A O 1
ATOM 604 N N . MET A 1 80 ? -11.828 -0.338 14.623 1.00 98.62 80 MET A N 1
ATOM 605 C CA . MET A 1 80 ? -11.616 0.987 14.020 1.00 98.62 80 MET A CA 1
ATOM 606 C C . MET A 1 80 ? -12.868 1.865 14.128 1.00 98.62 80 MET A C 1
ATOM 608 O O . MET A 1 80 ? -12.777 3.028 14.529 1.00 98.62 80 MET A O 1
ATOM 612 N N . ALA A 1 81 ? -14.036 1.312 13.797 1.00 98.62 81 ALA A N 1
ATOM 613 C CA . ALA A 1 81 ? -15.308 2.017 13.838 1.00 98.62 81 ALA A CA 1
ATOM 614 C C . ALA A 1 81 ? -15.709 2.380 15.272 1.00 98.62 81 ALA A C 1
ATOM 616 O O . ALA A 1 81 ? -16.161 3.503 15.504 1.00 98.62 81 ALA A O 1
ATOM 617 N N . GLU A 1 82 ? -15.522 1.475 16.234 1.00 98.31 82 GLU A N 1
ATOM 618 C CA . GLU A 1 82 ? -15.766 1.733 17.654 1.00 98.31 82 GLU A CA 1
ATOM 619 C C . GLU A 1 82 ? -14.904 2.900 18.157 1.00 98.31 82 GLU A C 1
ATOM 621 O O . GLU A 1 82 ? -15.431 3.876 18.701 1.00 98.31 82 GLU A O 1
ATOM 626 N N . GLN A 1 83 ? -13.589 2.854 17.917 1.00 98.25 83 GLN A N 1
ATOM 627 C CA . GLN A 1 83 ? -12.666 3.897 18.369 1.00 98.25 83 GLN A CA 1
ATOM 628 C C . GLN A 1 83 ? -12.948 5.245 17.699 1.00 98.25 83 GLN A C 1
ATOM 630 O O . GLN A 1 83 ? -12.984 6.270 18.384 1.00 98.25 83 GLN A O 1
ATOM 635 N N . ALA A 1 84 ? -13.196 5.258 16.385 1.00 98.50 84 ALA A N 1
ATOM 636 C CA . ALA A 1 84 ? -13.530 6.480 15.663 1.00 98.50 84 ALA A CA 1
ATOM 637 C C . ALA A 1 84 ? -14.837 7.097 16.186 1.00 98.50 84 ALA A C 1
ATOM 639 O O . ALA A 1 84 ? -14.861 8.279 16.524 1.00 98.50 84 ALA A O 1
ATOM 640 N N . LYS A 1 85 ? -15.906 6.301 16.338 1.00 98.69 85 LYS A N 1
ATOM 641 C CA . LYS A 1 85 ? -17.195 6.770 16.879 1.00 98.69 85 LYS A CA 1
ATOM 642 C C . LYS A 1 85 ? -17.060 7.295 18.308 1.00 98.69 85 LYS A C 1
ATOM 644 O O . LYS A 1 85 ? -17.642 8.334 18.621 1.00 98.69 85 LYS A O 1
ATOM 649 N N . ARG A 1 86 ? -16.279 6.622 19.161 1.00 98.69 86 ARG A N 1
ATOM 650 C CA . ARG A 1 86 ? -16.002 7.069 20.534 1.00 98.69 86 ARG A CA 1
ATOM 651 C C . ARG A 1 86 ? -15.329 8.442 20.546 1.00 98.69 86 ARG A C 1
ATOM 653 O O . ARG A 1 86 ? -15.817 9.355 21.206 1.00 98.69 86 ARG A O 1
ATOM 660 N N . VAL A 1 87 ? -14.253 8.613 19.776 1.00 98.69 87 VAL A N 1
ATOM 661 C CA . VAL A 1 87 ? -13.515 9.885 19.703 1.00 98.69 87 VAL A CA 1
ATOM 662 C C . VAL A 1 87 ? -14.380 11.001 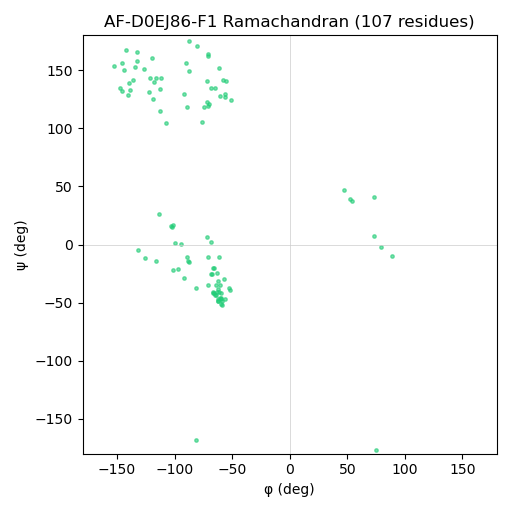19.116 1.00 98.69 87 VAL A C 1
ATOM 664 O O . VAL A 1 87 ? -14.406 12.097 19.673 1.00 98.69 87 VAL A O 1
ATOM 667 N N . LEU A 1 88 ? -15.134 10.721 18.049 1.00 98.62 88 LEU A N 1
ATOM 668 C CA . LEU A 1 88 ? -16.057 11.685 17.446 1.00 98.62 88 LEU A CA 1
ATOM 669 C C . LEU A 1 88 ? -17.120 12.158 18.443 1.00 98.62 88 LEU A C 1
ATOM 671 O O . LEU A 1 88 ? -17.401 13.352 18.508 1.00 98.62 88 LEU A O 1
ATOM 675 N N . LYS A 1 89 ? -17.675 11.243 19.246 1.00 98.62 89 LYS A N 1
ATOM 676 C CA . LYS A 1 89 ? -18.662 11.570 20.282 1.00 98.62 89 LYS A CA 1
ATOM 677 C C . LYS A 1 89 ? -18.069 12.422 21.409 1.00 98.62 89 LYS A C 1
ATOM 679 O O . LYS A 1 89 ? -18.739 13.326 21.892 1.00 98.62 89 LYS A O 1
ATOM 684 N N . GLU A 1 90 ? -16.846 12.124 21.847 1.00 98.69 90 GLU A N 1
ATOM 685 C CA . GLU A 1 90 ? -16.213 12.793 22.994 1.00 98.69 90 GLU A CA 1
ATOM 686 C C . GLU A 1 90 ? -15.578 14.145 22.645 1.00 98.69 90 GLU A C 1
ATOM 688 O O . GLU A 1 90 ? -15.577 15.056 23.470 1.00 98.69 90 GLU A O 1
ATOM 693 N N . LYS A 1 91 ? -14.976 14.265 21.456 1.00 98.62 91 LYS A N 1
ATOM 694 C CA . LYS A 1 91 ? -14.077 15.379 21.110 1.00 98.62 91 LYS A CA 1
ATOM 695 C C . LYS A 1 91 ? -14.377 16.029 19.760 1.00 98.62 91 LYS A C 1
ATOM 697 O O . LYS A 1 91 ? -13.750 17.029 19.419 1.00 98.62 91 LYS A O 1
ATOM 702 N N . GLY A 1 92 ? -15.330 15.494 18.999 1.00 98.12 92 GLY A N 1
ATOM 703 C CA . GLY A 1 92 ? -15.664 15.993 17.671 1.00 98.12 92 GLY A CA 1
ATOM 704 C C . GLY A 1 92 ? -14.637 15.619 16.589 1.00 98.12 92 GLY A C 1
ATOM 705 O O . GLY A 1 92 ? -13.678 14.885 16.839 1.00 98.12 92 GLY A O 1
ATOM 706 N N . PRO A 1 93 ? -14.839 16.107 15.352 1.00 98.06 93 PRO A N 1
ATOM 707 C CA . PRO A 1 93 ? -14.077 15.678 14.176 1.00 98.06 93 PRO A CA 1
ATOM 708 C C . PRO A 1 93 ? -12.606 16.102 14.187 1.00 98.06 93 PRO A C 1
ATOM 710 O O . PRO A 1 93 ? -11.781 15.425 13.587 1.00 98.06 93 PRO A O 1
ATOM 713 N N . THR A 1 94 ? -12.248 17.173 14.898 1.00 98.44 94 THR A N 1
ATOM 714 C CA . THR A 1 94 ? -10.862 17.672 14.969 1.00 98.44 94 THR A CA 1
ATOM 715 C C . THR A 1 94 ? -9.926 16.761 15.769 1.00 98.44 94 THR A C 1
ATOM 717 O O . THR A 1 94 ? -8.713 16.949 15.735 1.00 98.44 94 THR A O 1
ATOM 720 N N . ALA A 1 95 ? -10.471 15.770 16.481 1.00 98.31 95 ALA A N 1
ATOM 721 C CA . ALA A 1 95 ? -9.712 14.769 17.224 1.00 98.31 95 ALA A CA 1
ATOM 722 C C . ALA A 1 95 ? -9.454 13.471 16.433 1.00 98.31 95 ALA A C 1
ATOM 724 O O . ALA A 1 95 ? -8.830 12.550 16.964 1.00 98.31 95 ALA A O 1
ATOM 725 N N . VAL A 1 96 ? -9.922 13.388 15.183 1.00 98.31 96 VAL A N 1
ATOM 726 C CA . VAL A 1 96 ? -9.627 12.300 14.241 1.00 98.31 96 VAL A CA 1
ATOM 727 C C . VAL A 1 96 ? -8.772 12.863 13.110 1.00 98.31 96 VAL A C 1
ATOM 729 O O . VAL A 1 96 ? -8.956 14.001 12.687 1.00 98.31 96 VAL A O 1
ATOM 732 N N . GLY A 1 97 ? -7.827 12.073 12.611 1.00 97.69 97 GLY A N 1
ATOM 733 C CA . GLY A 1 97 ? -6.952 12.493 11.525 1.00 97.69 97 GLY A CA 1
ATOM 734 C C . GLY A 1 97 ? -6.589 11.339 10.608 1.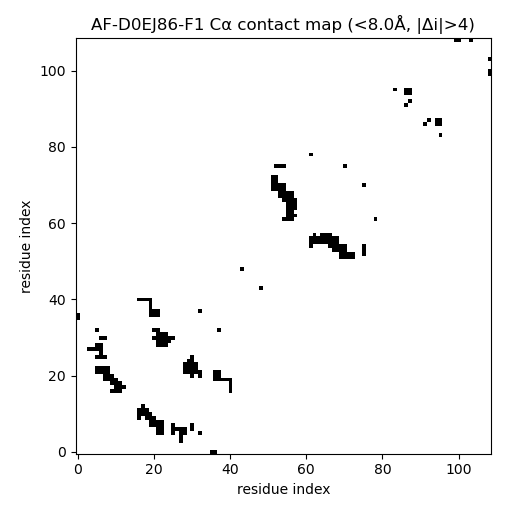00 97.69 97 GLY A C 1
ATOM 735 O O . GLY A 1 97 ? -6.594 10.177 11.011 1.00 97.69 97 GLY A O 1
ATOM 736 N N . MET A 1 98 ? -6.243 11.691 9.376 1.00 98.25 98 MET A N 1
ATOM 737 C CA . MET A 1 98 ? -5.670 10.793 8.383 1.00 98.25 98 MET A CA 1
ATOM 738 C C . MET A 1 98 ? -4.320 11.366 7.958 1.00 98.25 98 MET A C 1
ATOM 740 O O . MET A 1 98 ? -4.218 12.555 7.662 1.00 98.25 98 MET A O 1
ATOM 744 N N . PHE A 1 99 ? -3.283 10.532 7.941 1.00 98.00 99 PHE A N 1
ATOM 745 C CA . PHE A 1 99 ? -1.966 10.911 7.439 1.00 98.00 99 PHE A CA 1
ATOM 746 C C . PHE A 1 99 ? -1.743 10.219 6.098 1.00 98.00 99 PHE A C 1
ATOM 748 O O . PHE A 1 99 ? -1.565 9.002 6.051 1.00 98.00 99 PHE A O 1
ATOM 755 N N . GLY A 1 100 ? -1.850 10.989 5.015 1.00 96.81 100 GLY A N 1
ATOM 756 C CA . GLY A 1 100 ? -1.828 10.457 3.657 1.00 96.81 100 GLY A CA 1
ATOM 757 C C . GLY A 1 100 ? -0.437 10.179 3.103 1.00 96.81 100 GLY A C 1
ATOM 758 O O . GLY A 1 100 ? 0.566 10.188 3.817 1.00 96.81 100 GLY A O 1
ATOM 759 N N . SER A 1 101 ? -0.375 9.936 1.795 1.00 97.81 101 SER A N 1
ATOM 760 C CA . SER A 1 101 ? 0.879 9.668 1.093 1.00 97.81 101 SER A CA 1
ATOM 761 C C . SER A 1 101 ? 0.842 10.201 -0.334 1.00 97.81 101 SER A C 1
ATOM 763 O O . SER A 1 101 ? -0.092 9.923 -1.075 1.00 97.81 101 SER A O 1
ATOM 765 N N . GLY A 1 102 ? 1.912 10.873 -0.772 1.00 97.94 102 GLY A N 1
ATOM 766 C CA . GLY A 1 102 ? 2.093 11.257 -2.182 1.00 97.94 102 GLY A CA 1
ATOM 767 C C . GLY A 1 102 ? 2.336 10.072 -3.129 1.00 97.94 102 GLY A C 1
ATOM 768 O O . GLY A 1 102 ? 2.597 10.275 -4.309 1.00 97.94 102 GLY A O 1
ATOM 769 N N . GLN A 1 103 ? 2.315 8.843 -2.606 1.00 98.00 103 GLN A N 1
ATOM 770 C CA . GLN A 1 103 ? 2.374 7.6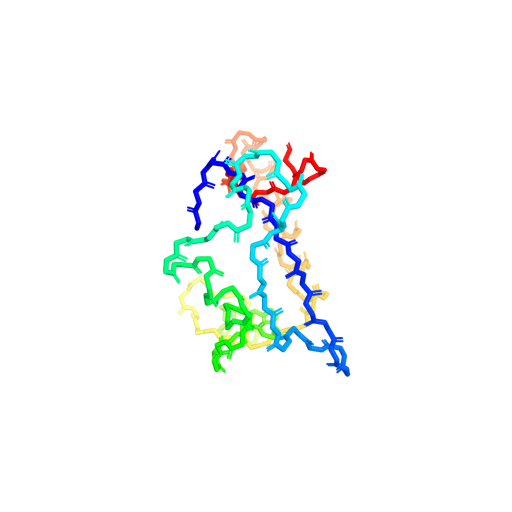00 -3.378 1.00 98.00 103 GLN A CA 1
ATOM 771 C C . GLN A 1 103 ? 0.986 6.971 -3.577 1.00 98.00 103 GLN A C 1
ATOM 773 O O . GLN A 1 103 ? 0.908 5.899 -4.173 1.00 98.00 103 GLN A O 1
ATOM 778 N N . TRP A 1 104 ? -0.086 7.601 -3.080 1.00 98.25 104 TRP A N 1
ATOM 779 C CA . TRP A 1 104 ? -1.450 7.206 -3.421 1.00 98.25 104 TRP A CA 1
ATOM 780 C C . TRP A 1 104 ? -1.720 7.357 -4.913 1.00 98.25 104 TRP A C 1
ATOM 782 O O . TRP A 1 104 ? -1.137 8.203 -5.598 1.00 98.25 104 TRP A O 1
ATOM 792 N N . THR A 1 105 ? -2.629 6.528 -5.413 1.00 98.19 105 THR A N 1
ATOM 793 C CA . THR A 1 105 ? -3.227 6.764 -6.724 1.00 98.19 105 THR A CA 1
ATOM 794 C C . THR A 1 105 ? -4.166 7.974 -6.664 1.00 98.19 105 THR A C 1
ATOM 796 O O . THR A 1 105 ? -4.614 8.375 -5.592 1.00 98.19 105 THR A O 1
ATOM 799 N N . ILE A 1 106 ? -4.504 8.545 -7.826 1.00 97.62 106 ILE A N 1
ATOM 800 C CA . ILE A 1 106 ? -5.375 9.734 -7.929 1.00 97.62 106 ILE A CA 1
ATOM 801 C C . ILE A 1 106 ? -6.748 9.520 -7.270 1.00 97.62 106 ILE A C 1
ATOM 803 O O . ILE A 1 106 ? -7.359 10.472 -6.814 1.00 97.62 106 ILE A O 1
ATOM 807 N N . PHE A 1 107 ? -7.257 8.288 -7.243 1.00 97.44 107 PHE A N 1
ATOM 808 C CA . PHE A 1 107 ? -8.594 8.001 -6.716 1.00 97.44 107 PHE A CA 1
ATOM 809 C C . PHE A 1 107 ? -8.614 7.750 -5.202 1.00 97.44 107 PHE A C 1
ATOM 811 O O . PHE A 1 107 ? -9.689 7.736 -4.610 1.00 97.44 107 PHE A O 1
ATOM 818 N N . GLU A 1 108 ? -7.454 7.506 -4.586 1.00 95.12 108 GLU A N 1
ATOM 819 C CA . GLU A 1 108 ? -7.333 7.231 -3.148 1.00 95.12 108 GLU A CA 1
ATOM 820 C C . GLU A 1 108 ? -7.079 8.497 -2.318 1.00 95.12 108 GLU A C 1
ATOM 822 O O . GLU A 1 108 ? -7.450 8.521 -1.144 1.00 95.12 108 GLU A O 1
ATOM 827 N N . GLY A 1 109 ? -6.428 9.513 -2.902 1.00 76.25 109 GLY A N 1
ATOM 828 C CA . GLY A 1 109 ? -6.092 10.787 -2.253 1.00 76.25 109 GLY A CA 1
ATOM 829 C C . GLY A 1 109 ? -6.912 11.948 -2.785 1.00 76.25 109 GLY A C 1
ATOM 830 O O . GLY A 1 109 ? -7.384 12.745 -1.945 1.00 76.25 109 GLY A O 1
#

Radius of gyration: 20.51 Å; Cα contacts (8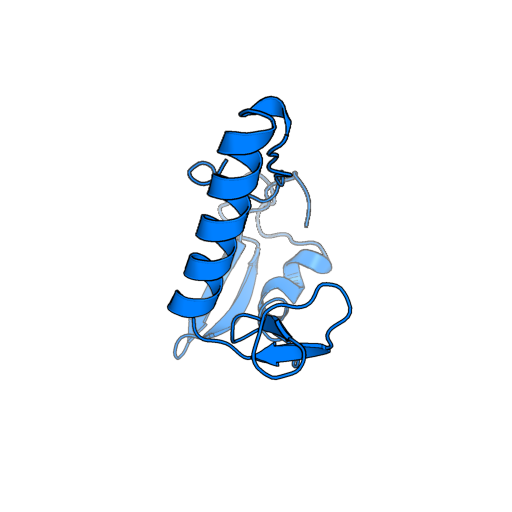 Å, |Δi|>4): 124; chains: 1; bounding box: 38×35×53 Å

Mean predicted aligned error: 2.98 Å

Organism: Rhizobium meliloti (NCBI:txid382)

Nearest PDB structures (foldseek):
  2nya-assembly2_F  TM=1.000E+00  e=1.452E-11  Escherichia coli K-12
  3ml1-assembly1_A  TM=1.003E+00  e=3.544E-11  Cupriavidus necator H16
  1ogy-assembly4_G  TM=9.830E-01  e=2.746E-11  Cereibacter sphaeroides
  7qv7-assembly1_S  TM=9.165E-01  e=2.317E-05  Thermoanaerobacter kivui
  7bkb-assembly1_D  TM=9.483E-01  e=5.309E-05  Methanospirillum hungatei JF-1

Sequence (109 aa):
FCGTGCGVMVGVKEGQVVATHGDMQAEVNRGLNCIKGYFLSKIMYGADRLKTPLLRKRNGAFAKDGEFEPVSWDEAFDVMAEQAKRVLKEKGPTAVGMFGSGQWTIFEG

Solvent-accessible surface area (backbone atoms only — not comparable to full-atom values): 6934 Å² total; per-residue (Å²): 139,71,92,79,62,64,38,65,43,78,41,72,55,95,95,36,58,77,38,47,46,35,22,66,83,27,84,78,37,58,34,50,67,55,78,70,53,62,48,55,49,50,76,84,69,54,94,79,62,84,86,64,50,70,42,37,33,50,96,92,37,86,29,96,90,31,53,80,39,82,48,52,70,66,60,53,49,51,54,50,51,51,54,51,52,51,44,40,73,76,62,34,71,88,73,59,88,84,86,86,61,97,82,52,55,86,90,78,104

pLDDT: mean 97.92, std 2.23, range [76.25, 98.75]